Protein AF-A0A8T4IZX0-F1 (afdb_monomer_lite)

Organism: NCBI:txid299421

Radius of gyration: 18.92 Å; chains: 1; bounding box: 54×55×34 Å

Structure (mmCIF, N/CA/C/O backbone):
data_AF-A0A8T4IZX0-F1
#
_entry.id   AF-A0A8T4IZX0-F1
#
loop_
_atom_site.group_PDB
_atom_site.id
_atom_site.type_symbol
_atom_site.label_atom_id
_atom_site.label_alt_id
_atom_site.label_comp_id
_atom_site.label_asym_id
_atom_site.label_entity_id
_atom_site.label_seq_id
_atom_site.pdbx_PDB_ins_code
_atom_site.Cartn_x
_atom_site.Cartn_y
_atom_site.Cartn_z
_atom_site.occupancy
_atom_site.B_iso_or_equiv
_atom_site.auth_seq_id
_atom_site.auth_comp_id
_atom_site.auth_asym_id
_atom_site.auth_atom_id
_atom_site.pdbx_PDB_model_num
ATOM 1 N N . MET A 1 1 ? 9.307 3.491 20.068 1.00 44.16 1 MET A N 1
ATOM 2 C CA . MET A 1 1 ? 7.854 3.224 20.077 1.00 44.16 1 MET A CA 1
ATOM 3 C C . MET A 1 1 ? 7.448 2.908 18.652 1.00 44.16 1 MET A C 1
ATOM 5 O O . MET A 1 1 ? 7.909 3.640 17.781 1.00 44.16 1 MET A O 1
ATOM 9 N N . PRO A 1 2 ? 6.676 1.844 18.380 1.00 52.22 2 PRO A N 1
ATOM 10 C CA . PRO A 1 2 ? 6.057 1.708 17.066 1.00 52.22 2 PRO A CA 1
ATOM 11 C C . PRO A 1 2 ? 5.231 2.976 16.811 1.00 52.22 2 PRO A C 1
ATOM 13 O O . PRO A 1 2 ? 4.521 3.438 17.706 1.00 52.22 2 PRO A O 1
ATOM 16 N N . GLY A 1 3 ? 5.420 3.604 15.648 1.00 67.56 3 GLY A N 1
ATOM 17 C CA . GLY A 1 3 ? 4.665 4.799 15.274 1.00 67.56 3 GLY A CA 1
ATOM 18 C C . GLY A 1 3 ? 3.160 4.520 15.308 1.00 67.56 3 GLY A C 1
ATOM 19 O O . GLY A 1 3 ? 2.732 3.374 15.150 1.00 67.56 3 GLY A O 1
ATOM 20 N N . SER A 1 4 ? 2.349 5.559 15.519 1.00 89.88 4 SER A N 1
ATOM 21 C CA . SER A 1 4 ? 0.889 5.445 15.416 1.00 89.88 4 SER A CA 1
ATOM 22 C C . SER A 1 4 ? 0.485 4.821 14.072 1.00 89.88 4 SER A C 1
ATOM 24 O O . SER A 1 4 ? 1.233 4.913 13.098 1.00 89.88 4 SER A O 1
ATOM 26 N N . LEU A 1 5 ? -0.693 4.186 14.003 1.00 90.44 5 LEU A N 1
ATOM 27 C CA . LEU A 1 5 ? -1.236 3.640 12.748 1.00 90.44 5 LEU A CA 1
ATOM 28 C C . LEU A 1 5 ? -1.156 4.671 11.611 1.00 90.44 5 LEU A C 1
ATOM 30 O O . LEU A 1 5 ? -0.592 4.381 10.563 1.00 90.44 5 LEU A O 1
ATOM 34 N N . LEU A 1 6 ? -1.583 5.908 11.883 1.00 92.25 6 LEU A N 1
ATOM 35 C CA . LEU A 1 6 ? -1.442 7.048 10.976 1.00 92.25 6 LEU A CA 1
ATOM 36 C C . LEU A 1 6 ? -0.003 7.228 10.467 1.00 92.25 6 LEU A C 1
ATOM 38 O O . LEU A 1 6 ? 0.219 7.330 9.265 1.00 92.25 6 LEU A O 1
ATOM 42 N N . GLY A 1 7 ? 0.979 7.254 11.372 1.00 93.12 7 GLY A N 1
ATOM 43 C CA . GLY A 1 7 ? 2.383 7.426 11.003 1.00 93.12 7 GLY A CA 1
ATOM 44 C C . GLY A 1 7 ? 2.906 6.287 10.128 1.00 93.12 7 GLY A C 1
ATOM 45 O O . GLY A 1 7 ? 3.628 6.543 9.171 1.00 93.12 7 GLY A O 1
ATOM 46 N N . ARG A 1 8 ? 2.503 5.043 10.412 1.00 93.44 8 ARG A N 1
ATOM 47 C CA . ARG A 1 8 ? 2.901 3.869 9.619 1.00 93.44 8 ARG A CA 1
ATOM 48 C C . ARG A 1 8 ? 2.262 3.860 8.230 1.00 93.44 8 ARG A C 1
ATOM 50 O O . ARG A 1 8 ? 2.948 3.540 7.266 1.00 93.44 8 ARG A O 1
ATOM 57 N N . VAL A 1 9 ? 0.993 4.256 8.111 1.00 94.44 9 VAL A N 1
ATOM 58 C CA . VAL A 1 9 ? 0.309 4.378 6.811 1.00 94.44 9 VAL A CA 1
ATOM 59 C C . VAL A 1 9 ? 0.949 5.481 5.962 1.00 94.44 9 VAL A C 1
ATOM 61 O O . VAL A 1 9 ? 1.230 5.264 4.786 1.00 94.44 9 VAL A O 1
ATOM 64 N N . ILE A 1 10 ? 1.255 6.640 6.557 1.00 94.94 10 ILE A N 1
ATOM 65 C CA . ILE A 1 10 ? 1.961 7.725 5.858 1.00 94.94 10 ILE A CA 1
ATOM 66 C C . ILE A 1 10 ? 3.349 7.263 5.398 1.00 94.94 10 ILE A C 1
ATOM 68 O O . ILE A 1 10 ? 3.704 7.497 4.245 1.00 94.94 10 ILE A O 1
ATOM 72 N N . ASP A 1 11 ? 4.116 6.592 6.263 1.00 94.19 11 ASP A N 1
ATOM 73 C CA . ASP A 1 11 ? 5.448 6.069 5.927 1.00 94.19 11 ASP A CA 1
ATOM 74 C C . ASP A 1 11 ? 5.390 5.068 4.763 1.00 94.19 11 ASP A C 1
ATOM 76 O O . ASP A 1 11 ? 6.176 5.161 3.816 1.00 94.19 11 ASP A O 1
ATOM 80 N N . ALA A 1 12 ? 4.411 4.158 4.774 1.00 93.25 12 ALA A N 1
ATOM 81 C CA . ALA A 1 12 ? 4.202 3.204 3.688 1.00 93.25 12 ALA A CA 1
ATOM 82 C C . ALA A 1 12 ? 3.892 3.904 2.355 1.00 93.25 12 ALA A C 1
ATOM 84 O O . ALA A 1 12 ? 4.514 3.588 1.344 1.00 93.25 12 ALA A O 1
ATOM 85 N N . ILE A 1 13 ? 3.006 4.905 2.350 1.00 94.69 13 ILE A N 1
ATOM 86 C CA . ILE A 1 13 ? 2.675 5.668 1.135 1.00 94.69 13 ILE A CA 1
ATOM 87 C C . ILE A 1 13 ? 3.879 6.482 0.641 1.00 94.69 13 ILE A C 1
ATOM 89 O O . ILE A 1 13 ? 4.149 6.529 -0.559 1.00 94.69 13 ILE A O 1
ATOM 93 N N . GLN A 1 14 ? 4.618 7.136 1.541 1.00 94.00 14 GLN A N 1
ATOM 94 C CA . GLN A 1 14 ? 5.755 7.977 1.155 1.00 94.00 14 GLN A CA 1
ATOM 95 C C . GLN A 1 14 ? 6.931 7.167 0.610 1.00 94.00 14 GLN A C 1
ATOM 97 O O . GLN A 1 14 ? 7.571 7.592 -0.359 1.00 94.00 14 GLN A O 1
ATOM 102 N N . SER A 1 15 ? 7.189 6.006 1.214 1.00 91.12 15 SER A N 1
ATOM 103 C CA . SER A 1 15 ? 8.250 5.088 0.801 1.00 91.12 15 SER A CA 1
ATOM 104 C C . SER A 1 15 ? 7.877 4.233 -0.409 1.00 91.12 15 SER A C 1
ATOM 106 O O . SER A 1 15 ? 8.768 3.625 -1.002 1.00 91.12 15 SER A O 1
ATOM 108 N N . ALA A 1 16 ? 6.602 4.190 -0.803 1.00 91.19 16 ALA A N 1
ATOM 109 C CA . ALA A 1 16 ? 6.169 3.415 -1.952 1.00 91.19 16 ALA A CA 1
ATOM 110 C C . AL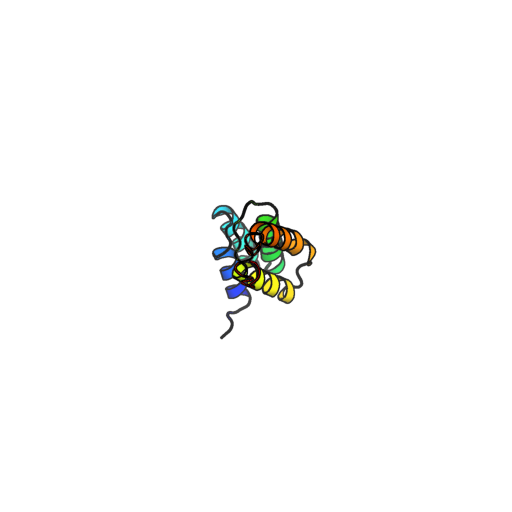A A 1 16 ? 6.743 3.968 -3.273 1.00 91.19 16 ALA A C 1
ATOM 112 O O . ALA A 1 16 ? 6.739 5.186 -3.495 1.00 91.19 16 ALA A O 1
ATOM 113 N N . PRO A 1 17 ? 7.173 3.092 -4.198 1.00 90.62 17 PRO A N 1
ATOM 114 C CA . PRO A 1 17 ? 7.685 3.458 -5.524 1.00 90.62 17 PRO A CA 1
ATOM 115 C C . PRO A 1 17 ? 6.609 3.949 -6.519 1.00 90.62 17 PRO A C 1
ATOM 117 O O . PRO A 1 17 ? 6.782 3.798 -7.725 1.00 90.62 17 PRO A O 1
ATOM 120 N N . VAL A 1 18 ? 5.509 4.545 -6.050 1.00 90.56 18 VAL A N 1
ATOM 121 C CA . VAL A 1 18 ? 4.448 5.129 -6.894 1.00 90.56 18 VAL A CA 1
ATOM 122 C C . VAL A 1 18 ? 4.733 6.604 -7.212 1.00 90.56 18 VAL A C 1
ATOM 124 O O . VAL A 1 18 ? 5.570 7.247 -6.576 1.00 90.56 18 VAL A O 1
ATOM 127 N N . THR A 1 19 ? 4.040 7.171 -8.203 1.00 92.75 19 THR A N 1
ATOM 128 C CA . THR A 1 19 ? 4.239 8.577 -8.602 1.00 92.75 19 THR A CA 1
ATOM 129 C C . THR A 1 19 ? 3.863 9.555 -7.484 1.00 92.75 19 THR A C 1
ATOM 131 O O . THR A 1 19 ? 2.984 9.283 -6.670 1.00 92.75 19 THR A O 1
ATOM 134 N N . GLU A 1 20 ? 4.466 10.747 -7.467 1.00 93.69 20 GLU A N 1
ATOM 135 C CA . GLU A 1 20 ? 4.156 11.784 -6.463 1.00 93.69 20 GLU A CA 1
ATOM 136 C C . GLU A 1 20 ? 2.700 12.272 -6.519 1.00 93.69 20 GLU A C 1
ATOM 138 O O . GLU A 1 20 ? 2.131 12.669 -5.500 1.00 93.69 20 GLU A O 1
ATOM 143 N N . GLN A 1 21 ? 2.081 12.249 -7.704 1.00 94.44 21 GLN A N 1
ATOM 144 C CA . GLN A 1 21 ? 0.642 12.473 -7.826 1.00 94.44 21 GLN A CA 1
ATOM 145 C C . GLN A 1 21 ? -0.126 11.339 -7.147 1.00 94.44 21 GLN A C 1
ATOM 147 O O . GLN A 1 21 ? -1.021 11.600 -6.344 1.00 94.44 21 GLN A O 1
ATOM 152 N N . GLY A 1 22 ? 0.279 10.094 -7.402 1.00 93.31 22 GLY A N 1
ATOM 153 C CA . GLY A 1 22 ? -0.341 8.939 -6.786 1.00 93.31 22 GLY A CA 1
ATOM 154 C C . GLY A 1 22 ? -0.253 8.972 -5.258 1.00 93.31 22 GLY A C 1
ATOM 155 O O . GLY A 1 22 ? -1.256 8.763 -4.580 1.00 93.31 22 GLY A O 1
ATOM 156 N N . LYS A 1 23 ?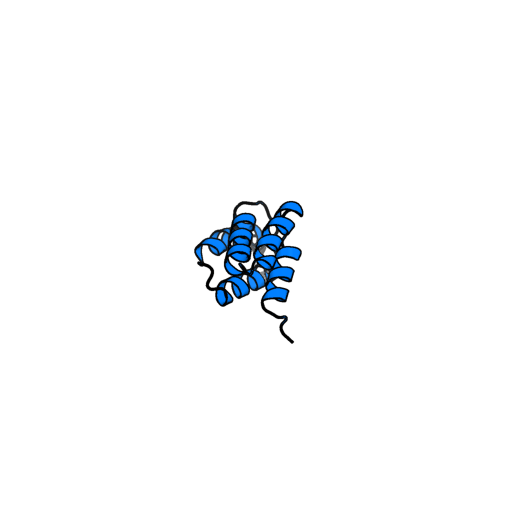 0.906 9.339 -4.700 1.00 95.56 23 LYS A N 1
ATOM 157 C CA . LYS A 1 23 ? 1.077 9.518 -3.248 1.00 95.56 23 LYS A CA 1
ATOM 158 C C . LYS A 1 23 ? 0.147 10.587 -2.684 1.00 95.56 23 LYS A C 1
ATOM 160 O O . LYS A 1 23 ? -0.460 10.371 -1.642 1.00 95.56 23 LYS A O 1
ATOM 165 N N . ARG A 1 24 ? 0.013 11.733 -3.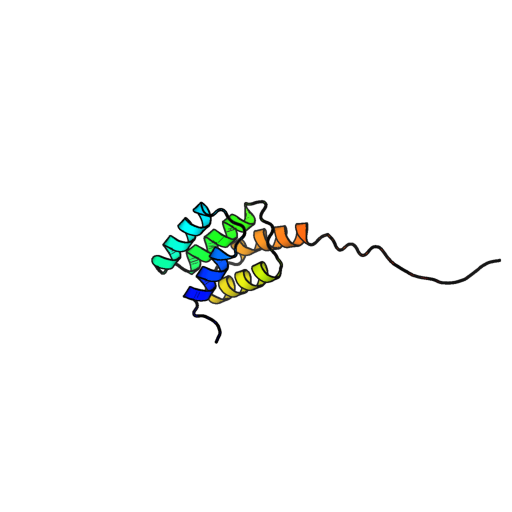362 1.00 96.69 24 ARG A N 1
ATOM 166 C CA . ARG A 1 24 ? -0.884 12.816 -2.920 1.00 96.69 24 ARG A CA 1
ATOM 167 C C . ARG A 1 24 ? -2.341 12.378 -2.857 1.00 96.69 24 ARG A C 1
ATOM 169 O O . ARG A 1 24 ? -3.031 12.740 -1.910 1.00 96.69 24 ARG A O 1
ATOM 176 N N . GLU A 1 25 ? -2.789 11.598 -3.834 1.00 96.31 25 GLU A N 1
ATOM 177 C CA . GLU A 1 25 ? -4.140 11.034 -3.837 1.00 96.31 25 GLU A CA 1
ATOM 178 C C . GLU A 1 25 ? -4.334 10.043 -2.685 1.00 96.31 25 GLU A C 1
ATOM 180 O O . GLU A 1 25 ? -5.322 10.135 -1.973 1.00 96.31 25 GLU A O 1
ATOM 185 N N . LEU A 1 26 ? -3.368 9.159 -2.423 1.00 96.56 26 LEU A N 1
ATOM 186 C CA . LEU A 1 26 ? -3.448 8.225 -1.293 1.00 96.56 26 LEU A CA 1
ATOM 187 C C . LEU A 1 26 ? -3.470 8.955 0.061 1.00 96.56 26 LEU A C 1
ATOM 189 O O . LEU A 1 26 ? -4.239 8.608 0.955 1.00 96.56 26 LEU A O 1
ATOM 193 N N . LEU A 1 27 ? -2.668 10.013 0.207 1.00 96.62 27 LEU A N 1
ATOM 194 C CA . LEU A 1 27 ? -2.629 10.823 1.426 1.00 96.62 27 LEU A CA 1
ATOM 195 C C . LEU A 1 27 ? -3.935 11.589 1.686 1.00 96.62 27 LEU A C 1
ATOM 197 O O . LEU A 1 27 ? -4.217 11.898 2.844 1.00 96.62 27 LEU A O 1
ATOM 201 N N . SER A 1 28 ? -4.750 11.884 0.666 1.00 97.31 28 SER A N 1
ATOM 202 C CA . SER A 1 28 ? -6.043 12.546 0.888 1.00 97.31 28 SER A CA 1
ATOM 203 C C . SER A 1 28 ? -7.024 11.636 1.639 1.00 97.31 28 SER A C 1
ATOM 205 O O . SER A 1 28 ? -7.714 12.106 2.544 1.00 97.31 28 SER A O 1
ATOM 207 N N . TYR A 1 29 ? -7.008 10.329 1.359 1.00 96.69 29 TYR A N 1
ATOM 208 C CA . TYR A 1 29 ? -7.784 9.328 2.098 1.00 96.69 29 TYR A CA 1
ATOM 209 C C . TYR A 1 29 ? -7.311 9.197 3.546 1.00 96.69 29 TYR A C 1
ATOM 211 O O . TYR A 1 29 ? -8.123 9.148 4.467 1.00 96.69 29 TYR A O 1
ATOM 219 N N . VAL A 1 30 ? -5.997 9.252 3.777 1.00 95.00 30 VAL A N 1
ATOM 220 C CA . VAL A 1 30 ? -5.429 9.259 5.135 1.00 95.00 30 VAL A CA 1
ATOM 221 C C . VAL A 1 30 ? -5.919 10.467 5.939 1.00 95.00 30 VAL A C 1
ATOM 223 O O . VAL A 1 30 ? -6.274 10.325 7.109 1.00 95.00 30 VAL A O 1
ATOM 226 N N . VAL A 1 31 ? -5.978 11.652 5.322 1.00 94.75 31 VAL A N 1
ATOM 227 C CA . VAL A 1 31 ? -6.528 12.864 5.958 1.00 94.75 31 VAL A CA 1
ATOM 228 C C . VAL A 1 31 ? -8.022 12.714 6.261 1.00 94.75 31 VAL A C 1
ATOM 230 O O . VAL A 1 31 ? -8.482 13.224 7.281 1.00 94.75 31 VAL A O 1
ATOM 233 N N . ALA A 1 32 ? -8.764 11.989 5.423 1.00 95.31 32 ALA A N 1
ATOM 234 C CA . ALA A 1 32 ? -10.173 11.669 5.648 1.00 95.31 32 ALA A CA 1
ATOM 235 C C . ALA A 1 32 ? -10.406 10.583 6.722 1.00 95.31 32 ALA A C 1
ATOM 237 O O . ALA A 1 32 ? -11.547 10.369 7.116 1.00 95.31 32 ALA A O 1
ATOM 238 N N . GLY A 1 33 ? -9.349 9.926 7.219 1.00 94.06 33 GLY A N 1
ATOM 239 C CA . GLY A 1 33 ? -9.445 8.809 8.169 1.00 94.06 33 GLY A CA 1
ATOM 240 C C . GLY A 1 33 ? -9.664 7.441 7.512 1.00 94.06 33 GLY A C 1
ATOM 241 O O . GLY A 1 33 ? -9.764 6.433 8.207 1.00 94.06 33 GLY A O 1
ATOM 242 N N . GLU A 1 34 ? -9.668 7.387 6.182 1.00 96.12 34 GLU A N 1
ATOM 243 C CA . GLU A 1 34 ? -9.925 6.194 5.373 1.00 96.12 34 GLU A CA 1
ATOM 244 C C . GLU A 1 34 ? -8.625 5.393 5.162 1.00 96.12 34 GLU A C 1
ATOM 246 O O . GLU A 1 34 ? -8.107 5.265 4.051 1.00 96.12 34 GLU A O 1
ATOM 251 N N . TYR A 1 35 ? -8.036 4.887 6.252 1.00 95.12 35 TYR A N 1
ATOM 252 C CA . TYR A 1 35 ? -6.724 4.224 6.211 1.00 95.12 35 TYR A CA 1
ATOM 253 C C . TYR A 1 35 ? -6.732 2.906 5.435 1.00 95.12 35 TYR A C 1
ATOM 255 O O . TYR A 1 35 ? -5.802 2.652 4.674 1.00 95.12 35 TYR A O 1
ATOM 263 N N . ALA A 1 36 ? -7.769 2.084 5.621 1.00 94.44 36 ALA A N 1
ATOM 264 C CA . ALA A 1 36 ? -7.907 0.811 4.918 1.00 94.44 36 ALA A CA 1
ATOM 265 C C . ALA A 1 36 ? -7.976 1.038 3.403 1.00 94.44 36 ALA A C 1
ATOM 267 O O . ALA A 1 36 ? -7.187 0.453 2.671 1.00 94.44 36 ALA A O 1
ATOM 268 N N . LEU A 1 37 ? -8.807 1.987 2.960 1.00 95.19 37 LEU A N 1
ATOM 269 C CA . LEU A 1 37 ? -8.924 2.367 1.552 1.00 95.19 37 LEU A CA 1
ATOM 270 C C . LEU A 1 37 ? -7.609 2.926 0.986 1.00 95.19 37 LEU A C 1
ATOM 272 O O . LEU A 1 37 ? -7.221 2.598 -0.132 1.00 95.19 37 LEU A O 1
ATOM 276 N N . ALA A 1 38 ? -6.889 3.748 1.756 1.00 96.19 38 ALA A N 1
ATOM 277 C CA . ALA A 1 38 ? -5.586 4.257 1.332 1.00 96.19 38 ALA A CA 1
ATOM 278 C C . ALA A 1 38 ? -4.565 3.126 1.112 1.00 96.19 38 ALA A C 1
ATOM 280 O O . ALA A 1 38 ? -3.767 3.186 0.178 1.00 96.19 38 ALA A O 1
ATOM 281 N N . VAL A 1 39 ? -4.575 2.102 1.969 1.00 95.50 39 VAL A N 1
ATOM 282 C CA . VAL A 1 39 ? -3.678 0.944 1.853 1.00 95.50 39 VAL A CA 1
ATOM 283 C C . VAL A 1 39 ? -4.127 -0.006 0.741 1.00 95.50 39 VAL A C 1
ATOM 285 O O . VAL A 1 39 ? -3.276 -0.492 0.002 1.00 95.50 39 VAL A O 1
ATOM 288 N N . GLU A 1 40 ? -5.430 -0.212 0.568 1.00 95.19 40 GLU A N 1
ATOM 289 C CA . GLU A 1 40 ? -6.021 -0.980 -0.535 1.00 95.19 40 GLU A CA 1
ATOM 290 C C . GLU A 1 40 ? -5.585 -0.417 -1.894 1.00 95.19 40 GLU A C 1
ATOM 292 O O . GLU A 1 40 ? -4.910 -1.095 -2.667 1.00 95.19 40 GLU A O 1
ATOM 297 N N . LEU A 1 41 ? -5.830 0.877 -2.123 1.00 94.75 41 LEU A N 1
ATOM 298 C CA . LEU A 1 41 ? -5.448 1.560 -3.362 1.00 94.75 41 LEU A CA 1
ATOM 299 C C . LEU A 1 41 ? -3.931 1.608 -3.572 1.00 94.75 41 LEU A C 1
ATOM 301 O O . LEU A 1 41 ? -3.458 1.677 -4.707 1.00 94.75 41 LEU A O 1
ATOM 305 N N . LEU A 1 42 ? -3.151 1.618 -2.488 1.00 94.75 42 LEU A N 1
ATOM 306 C CA . LEU A 1 42 ? -1.701 1.507 -2.584 1.00 94.75 42 LEU A CA 1
ATOM 307 C C . LEU A 1 42 ? -1.292 0.121 -3.098 1.00 94.75 42 LEU A C 1
ATOM 309 O O . LEU A 1 42 ? -0.419 0.045 -3.960 1.00 94.75 42 LEU A O 1
ATOM 313 N N . CYS A 1 43 ? -1.914 -0.949 -2.598 1.00 93.19 43 CYS A N 1
ATOM 314 C CA . CYS A 1 43 ? -1.653 -2.311 -3.059 1.00 93.19 43 CYS A CA 1
ATOM 315 C C . CYS A 1 43 ? -2.011 -2.472 -4.540 1.00 93.19 43 CYS A C 1
ATOM 317 O O . CYS A 1 43 ? -1.171 -2.937 -5.306 1.00 93.19 43 CYS A O 1
ATOM 319 N N . ASP A 1 44 ? -3.181 -1.985 -4.962 1.00 92.19 44 ASP A N 1
ATOM 320 C CA . ASP A 1 44 ? -3.610 -2.049 -6.366 1.00 92.19 44 ASP A CA 1
ATOM 321 C C . ASP A 1 44 ? -2.619 -1.340 -7.290 1.00 92.19 44 ASP A C 1
ATOM 323 O O . ASP A 1 44 ? -2.150 -1.906 -8.273 1.00 92.19 44 ASP A O 1
ATOM 327 N N . ARG A 1 45 ? -2.197 -0.124 -6.927 1.00 91.94 45 ARG A N 1
ATOM 328 C CA . ARG A 1 45 ? -1.213 0.636 -7.716 1.00 91.94 45 ARG A CA 1
ATOM 329 C C . ARG A 1 45 ? 0.131 -0.063 -7.809 1.00 91.94 45 ARG A C 1
ATOM 331 O O . ARG A 1 45 ? 0.785 0.014 -8.843 1.00 91.94 45 ARG A O 1
ATOM 338 N N . LEU A 1 46 ? 0.560 -0.709 -6.728 1.00 90.75 46 LEU A N 1
ATOM 339 C CA . LEU A 1 46 ? 1.794 -1.485 -6.718 1.00 90.75 46 LEU A CA 1
ATOM 340 C C . LEU A 1 46 ? 1.676 -2.759 -7.559 1.00 90.75 46 LEU A C 1
ATOM 342 O O . LEU A 1 46 ? 2.670 -3.128 -8.170 1.00 90.75 46 LEU A O 1
ATOM 346 N N . GLY A 1 47 ? 0.495 -3.383 -7.601 1.00 86.88 47 GLY A N 1
ATOM 347 C CA . GLY A 1 47 ? 0.195 -4.580 -8.390 1.00 86.88 47 GLY A CA 1
ATOM 348 C C . GLY A 1 47 ? -0.010 -4.325 -9.886 1.00 86.88 47 GLY A C 1
ATOM 349 O O . GLY A 1 47 ? 0.303 -5.180 -10.705 1.00 86.88 47 GLY A O 1
ATOM 350 N N . GLU A 1 48 ? -0.521 -3.152 -10.261 1.00 85.19 48 GLU A N 1
ATOM 351 C CA . GLU A 1 48 ? -0.750 -2.777 -11.665 1.00 85.19 48 GLU A CA 1
ATOM 352 C C . GLU A 1 48 ? 0.493 -2.189 -12.346 1.00 85.19 48 GLU A C 1
ATOM 354 O O . GLU A 1 48 ? 0.590 -2.165 -13.576 1.00 85.19 48 GLU A O 1
ATOM 359 N N . GLY A 1 49 ? 1.429 -1.654 -11.562 1.00 74.38 49 GLY A N 1
ATOM 360 C CA . GLY A 1 49 ? 2.603 -0.964 -12.080 1.00 74.38 49 GLY A CA 1
ATOM 361 C C . GLY A 1 49 ? 3.870 -1.816 -12.085 1.00 74.38 49 GLY A C 1
ATOM 362 O O . GLY A 1 49 ? 4.036 -2.749 -11.310 1.00 74.38 49 GLY A O 1
ATOM 363 N N . ASP A 1 50 ? 4.843 -1.411 -12.902 1.00 70.69 50 ASP A N 1
ATOM 364 C CA . ASP A 1 50 ? 6.180 -2.020 -12.973 1.00 70.69 50 ASP A CA 1
ATOM 365 C C . ASP A 1 50 ? 7.081 -1.573 -11.790 1.00 70.69 50 ASP A C 1
ATOM 367 O O . ASP A 1 50 ? 8.251 -1.205 -11.924 1.00 70.69 50 ASP A O 1
ATOM 371 N N . HIS A 1 51 ? 6.529 -1.538 -10.579 1.00 75.19 51 HIS A N 1
ATOM 372 C CA . HIS A 1 51 ? 7.144 -0.897 -9.421 1.00 75.19 51 HIS A CA 1
ATOM 373 C C . HIS A 1 51 ? 8.182 -1.791 -8.729 1.00 75.19 51 HIS A C 1
ATOM 375 O O . HIS A 1 51 ? 7.911 -2.929 -8.355 1.00 75.19 51 HIS A O 1
ATOM 381 N N . ALA A 1 52 ? 9.414 -1.299 -8.556 1.00 76.62 52 ALA A N 1
ATOM 382 C CA . ALA A 1 52 ? 10.479 -2.039 -7.869 1.00 76.62 52 ALA A CA 1
ATOM 383 C C . ALA A 1 52 ? 10.279 -1.959 -6.351 1.00 76.62 52 ALA A C 1
ATOM 385 O O . ALA A 1 52 ? 10.836 -1.089 -5.679 1.00 76.62 52 ALA A O 1
ATOM 386 N N . LEU A 1 53 ? 9.426 -2.837 -5.827 1.00 83.62 53 LEU A N 1
ATOM 387 C CA . LEU A 1 53 ? 9.188 -2.973 -4.398 1.00 83.62 53 LEU A CA 1
ATOM 388 C C . LEU A 1 53 ? 10.262 -3.876 -3.775 1.00 83.62 53 LEU A C 1
ATOM 390 O O . LEU A 1 53 ? 10.545 -4.958 -4.279 1.00 83.62 53 LEU A O 1
ATOM 394 N N . SER A 1 54 ? 10.854 -3.445 -2.666 1.00 86.19 54 SER A N 1
ATOM 395 C CA . SER A 1 54 ? 11.732 -4.302 -1.863 1.00 86.19 54 SER A CA 1
ATOM 396 C C . SER A 1 54 ? 10.930 -5.238 -0.956 1.00 86.19 54 SER A C 1
ATOM 398 O O . SER A 1 54 ? 9.817 -4.915 -0.536 1.00 86.19 54 SER A O 1
ATOM 400 N N . GLU A 1 55 ? 11.537 -6.355 -0.549 1.00 86.69 55 GLU A N 1
ATOM 401 C CA . GLU A 1 55 ? 10.929 -7.287 0.410 1.00 86.69 55 GLU A CA 1
ATOM 402 C C . GLU A 1 55 ? 10.559 -6.600 1.736 1.00 86.69 55 GLU A C 1
ATOM 404 O O . GLU A 1 55 ? 9.494 -6.844 2.299 1.00 86.69 55 GLU A O 1
ATOM 409 N N . ASN A 1 56 ? 11.388 -5.665 2.217 1.00 87.62 56 ASN A N 1
ATOM 410 C CA . ASN A 1 56 ? 11.087 -4.927 3.444 1.00 87.62 56 ASN A CA 1
ATOM 411 C C . ASN A 1 56 ? 9.850 -4.026 3.295 1.00 87.62 56 ASN A C 1
ATOM 413 O O . ASN A 1 56 ? 9.049 -3.929 4.224 1.00 87.62 56 ASN A O 1
ATOM 417 N N . GLN A 1 57 ? 9.678 -3.379 2.139 1.00 88.94 57 GLN A N 1
ATOM 418 C CA . GLN A 1 57 ? 8.476 -2.591 1.849 1.00 88.94 57 GLN A CA 1
ATOM 419 C C . GLN A 1 57 ? 7.239 -3.488 1.754 1.00 88.94 57 GLN A C 1
ATOM 421 O O . GLN A 1 57 ? 6.206 -3.141 2.326 1.00 88.94 57 GLN A O 1
ATOM 426 N N . PHE A 1 58 ? 7.358 -4.660 1.122 1.00 90.81 58 PHE A N 1
ATOM 427 C CA . PHE A 1 58 ? 6.278 -5.645 1.073 1.00 90.81 58 PHE A CA 1
ATOM 428 C C . PHE A 1 58 ? 5.858 -6.107 2.469 1.00 90.81 58 PHE A C 1
ATOM 430 O O . PHE A 1 58 ? 4.679 -6.061 2.800 1.00 90.81 58 PHE A O 1
ATOM 437 N N . GLN A 1 59 ? 6.809 -6.485 3.326 1.00 90.50 59 GLN A N 1
ATOM 438 C CA . GLN A 1 59 ? 6.510 -6.931 4.690 1.00 90.50 59 GLN A CA 1
ATOM 439 C C . GLN A 1 59 ? 5.807 -5.845 5.516 1.00 90.50 59 GLN A C 1
ATOM 441 O O . GLN A 1 59 ? 4.869 -6.142 6.258 1.00 90.50 59 GLN A O 1
ATOM 446 N N . ARG A 1 60 ? 6.217 -4.576 5.369 1.00 90.44 60 ARG A N 1
ATOM 447 C CA . ARG A 1 60 ? 5.531 -3.444 6.017 1.00 90.44 60 ARG A CA 1
ATOM 448 C C . ARG A 1 60 ? 4.100 -3.286 5.510 1.00 90.44 60 ARG A C 1
ATOM 450 O O . ARG A 1 60 ? 3.191 -3.112 6.320 1.00 90.44 60 ARG A O 1
ATOM 457 N N . LEU A 1 61 ? 3.903 -3.365 4.195 1.00 91.69 61 LEU A N 1
ATOM 458 C CA . LEU A 1 61 ? 2.587 -3.256 3.568 1.00 91.69 61 LEU A CA 1
ATOM 459 C C . LEU A 1 61 ? 1.667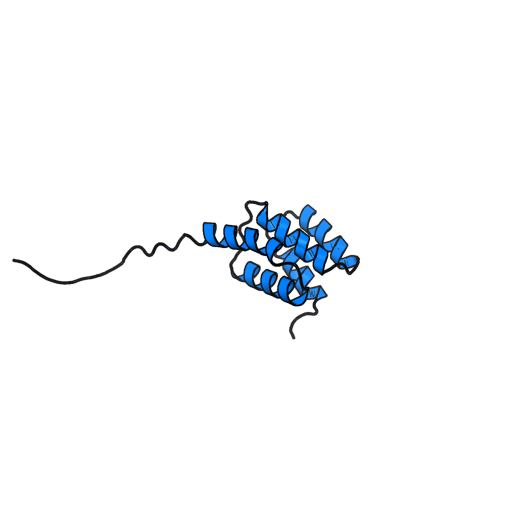 -4.413 3.981 1.00 91.69 61 LEU A C 1
ATOM 461 O O . LEU A 1 61 ? 0.525 -4.180 4.368 1.00 91.69 61 LEU A O 1
ATOM 465 N N . ALA A 1 62 ? 2.185 -5.642 3.995 1.00 91.94 62 ALA A N 1
ATOM 466 C CA . ALA A 1 62 ? 1.468 -6.829 4.445 1.00 91.94 62 ALA A CA 1
ATOM 467 C C . ALA A 1 62 ? 1.045 -6.723 5.918 1.00 91.94 62 ALA A C 1
ATOM 469 O O . ALA A 1 62 ? -0.090 -7.050 6.265 1.00 91.94 62 ALA A O 1
ATOM 470 N N . GLY A 1 63 ? 1.928 -6.203 6.778 1.00 93.12 63 GLY A N 1
ATOM 471 C CA . GLY A 1 63 ? 1.605 -5.922 8.177 1.00 93.12 63 GLY A CA 1
ATOM 472 C C . GLY A 1 63 ? 0.475 -4.900 8.332 1.00 93.12 63 GLY A C 1
ATOM 473 O O . GLY A 1 63 ? -0.430 -5.110 9.138 1.00 93.12 63 GLY A O 1
ATOM 474 N N . LEU A 1 64 ? 0.488 -3.827 7.533 1.00 93.88 64 LEU A N 1
ATOM 475 C CA . LEU A 1 64 ? -0.582 -2.823 7.528 1.00 93.88 64 LEU A CA 1
ATOM 476 C C . LEU A 1 64 ? -1.914 -3.393 7.044 1.00 93.88 64 LEU A C 1
ATOM 478 O O . LEU A 1 64 ? -2.936 -3.122 7.666 1.00 93.88 64 LEU A O 1
ATOM 482 N N . CYS A 1 65 ? -1.909 -4.203 5.986 1.00 93.06 65 CYS A N 1
ATOM 483 C CA . CYS A 1 65 ? -3.123 -4.854 5.498 1.00 93.06 65 CYS A CA 1
ATOM 484 C C . CYS A 1 65 ? -3.727 -5.783 6.554 1.00 93.06 65 CYS A C 1
ATOM 486 O O . CYS A 1 65 ? -4.936 -5.773 6.753 1.00 93.06 65 CYS A O 1
ATOM 488 N N . GLY A 1 66 ? -2.886 -6.542 7.267 1.00 91.94 66 GLY A N 1
ATOM 489 C CA . GLY A 1 66 ? -3.335 -7.403 8.361 1.00 91.94 66 GLY A CA 1
ATOM 490 C C . GLY A 1 66 ? -3.934 -6.626 9.537 1.00 91.94 66 GLY A C 1
ATOM 491 O O . GLY A 1 66 ? -4.926 -7.062 10.109 1.00 91.94 66 GLY A O 1
ATOM 492 N N . GLU A 1 67 ? -3.365 -5.471 9.888 1.00 93.62 67 GLU A N 1
ATOM 493 C CA . GLU A 1 67 ? -3.884 -4.621 10.970 1.00 93.62 67 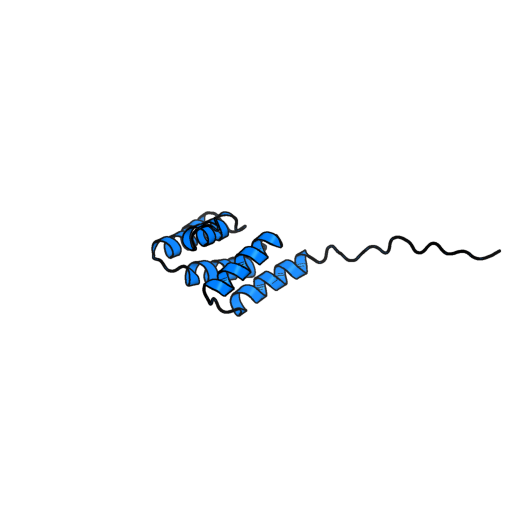GLU A CA 1
ATOM 494 C C . GLU A 1 67 ? -5.169 -3.869 10.587 1.00 93.62 67 GLU A C 1
ATOM 496 O O . GLU A 1 67 ? -6.020 -3.643 11.442 1.00 93.62 67 GLU A O 1
ATOM 501 N N . LEU A 1 68 ? -5.304 -3.482 9.316 1.00 93.25 68 LEU A N 1
ATOM 502 C CA . LEU A 1 68 ? -6.453 -2.746 8.774 1.00 93.25 68 LEU A CA 1
ATOM 503 C C . LEU A 1 68 ? -7.553 -3.653 8.203 1.00 93.25 68 LEU A C 1
ATOM 505 O O . LEU A 1 68 ? -8.519 -3.140 7.644 1.00 93.25 68 LEU A O 1
ATOM 509 N N . GLU A 1 69 ? -7.393 -4.974 8.310 1.00 92.25 69 GLU A N 1
ATOM 510 C CA . GLU A 1 69 ? -8.307 -5.979 7.748 1.00 92.25 69 GLU A CA 1
ATOM 511 C C . GLU A 1 69 ? -8.543 -5.808 6.229 1.00 92.25 69 GLU A C 1
ATOM 513 O O . GLU A 1 69 ? -9.607 -6.143 5.707 1.00 92.25 69 GLU A O 1
ATOM 518 N N . VAL A 1 70 ? -7.535 -5.307 5.501 1.00 91.12 70 VAL A N 1
ATOM 519 C CA . VAL A 1 70 ? -7.581 -5.165 4.036 1.00 91.12 70 VAL A CA 1
ATOM 520 C C . VAL A 1 70 ? -7.602 -6.561 3.401 1.00 91.12 70 VAL A C 1
ATOM 522 O O . VAL A 1 70 ? -6.773 -7.407 3.764 1.00 91.12 70 VAL A O 1
ATOM 525 N N . PRO A 1 71 ? -8.511 -6.839 2.445 1.00 88.94 71 PRO A N 1
ATOM 526 C CA . PRO A 1 71 ? -8.601 -8.149 1.817 1.00 88.94 71 PRO A CA 1
ATOM 527 C C . PRO A 1 71 ? -7.284 -8.565 1.158 1.00 88.94 71 PRO A C 1
ATOM 529 O O . PRO A 1 71 ? -6.681 -7.818 0.389 1.00 88.94 71 PRO A O 1
ATOM 532 N N . ARG A 1 72 ? -6.869 -9.811 1.410 1.00 80.75 72 ARG A N 1
ATOM 533 C CA . ARG A 1 72 ? -5.593 -10.351 0.914 1.00 80.75 72 ARG A CA 1
ATOM 534 C C . ARG A 1 72 ? -5.461 -10.313 -0.612 1.00 80.75 72 ARG A C 1
ATOM 536 O O . ARG A 1 72 ? -4.346 -10.171 -1.096 1.00 80.75 72 ARG A O 1
ATOM 543 N N . GLY A 1 73 ? -6.581 -10.338 -1.336 1.00 85.62 73 GLY A N 1
ATOM 544 C CA . GLY A 1 73 ? -6.603 -10.268 -2.798 1.00 85.62 73 GLY A CA 1
ATOM 545 C C . GLY A 1 73 ? -5.919 -9.029 -3.386 1.00 85.62 73 GLY A C 1
ATOM 546 O O . GLY A 1 73 ? -5.421 -9.109 -4.500 1.00 85.62 73 GLY A O 1
ATOM 547 N N . HIS A 1 74 ? -5.821 -7.922 -2.641 1.00 87.19 74 HIS A N 1
ATOM 548 C CA . HIS A 1 74 ? -5.077 -6.737 -3.088 1.00 87.19 74 HIS A CA 1
ATOM 549 C C . HIS A 1 74 ? -3.554 -6.909 -2.956 1.00 87.19 74 HIS A C 1
ATOM 551 O O . HIS A 1 74 ? -2.787 -6.296 -3.691 1.00 87.19 74 HIS A O 1
ATOM 557 N N . LEU A 1 75 ? -3.092 -7.758 -2.031 1.00 86.50 75 LEU A N 1
ATOM 558 C CA . LEU A 1 75 ? -1.668 -8.043 -1.824 1.00 86.50 75 LEU A CA 1
ATOM 559 C C . LEU A 1 75 ? -1.123 -9.130 -2.749 1.00 86.50 75 LEU A C 1
ATOM 561 O O . LEU A 1 75 ? 0.083 -9.138 -2.990 1.00 86.50 75 LEU A O 1
ATOM 565 N N . ASP A 1 76 ? -1.964 -10.049 -3.226 1.00 88.38 76 ASP A N 1
ATOM 566 C CA . ASP A 1 76 ? -1.530 -11.164 -4.077 1.00 88.38 76 ASP A CA 1
ATOM 567 C C . ASP A 1 76 ? -0.782 -10.687 -5.345 1.00 88.38 76 ASP A C 1
ATOM 569 O O . ASP A 1 76 ? 0.327 -11.174 -5.571 1.00 88.38 76 ASP A O 1
ATOM 573 N N . PRO A 1 77 ? -1.259 -9.673 -6.103 1.00 87.31 77 PRO A N 1
ATOM 574 C CA . PRO A 1 77 ? -0.519 -9.134 -7.250 1.00 87.31 77 PRO A CA 1
ATOM 575 C C . PRO A 1 77 ? 0.836 -8.523 -6.867 1.00 87.31 77 PRO A C 1
ATOM 577 O O . PRO A 1 77 ? 1.827 -8.668 -7.577 1.00 87.31 77 PRO A O 1
ATOM 580 N N . VAL A 1 78 ? 0.911 -7.863 -5.707 1.00 87.50 78 VAL A N 1
ATOM 581 C CA . VAL A 1 78 ? 2.161 -7.267 -5.208 1.00 87.50 78 VAL A CA 1
ATOM 582 C C . VAL A 1 78 ? 3.168 -8.356 -4.825 1.00 87.50 78 VAL A C 1
ATOM 584 O O . VAL A 1 78 ? 4.369 -8.209 -5.059 1.00 87.50 78 VAL A O 1
ATOM 587 N N . ALA A 1 79 ? 2.686 -9.450 -4.233 1.00 86.88 79 ALA A N 1
ATOM 588 C CA . ALA A 1 79 ? 3.501 -10.605 -3.879 1.00 86.88 79 ALA A CA 1
ATOM 589 C C . ALA A 1 79 ? 4.026 -11.330 -5.126 1.00 86.88 79 ALA A C 1
ATOM 591 O O . ALA A 1 79 ? 5.189 -11.734 -5.143 1.00 86.88 79 ALA A O 1
ATOM 592 N N . GLU A 1 80 ? 3.194 -11.460 -6.163 1.00 87.69 80 GLU A N 1
ATOM 593 C CA . GLU A 1 80 ? 3.570 -12.047 -7.451 1.00 87.69 80 GLU A CA 1
ATOM 594 C C . GLU A 1 80 ? 4.687 -11.238 -8.120 1.00 87.69 80 GLU A C 1
ATOM 596 O O . GLU A 1 80 ? 5.747 -11.794 -8.403 1.00 87.69 80 GLU A O 1
ATOM 601 N N . LEU A 1 81 ? 4.534 -9.913 -8.226 1.00 84.50 81 LEU A N 1
ATOM 602 C CA . LEU A 1 81 ? 5.574 -9.032 -8.773 1.00 84.50 81 LEU A CA 1
ATOM 603 C C . LEU A 1 81 ? 6.889 -9.101 -7.987 1.00 84.50 81 LEU A C 1
ATOM 605 O O . LEU A 1 81 ? 7.977 -9.071 -8.571 1.00 84.50 81 LEU A O 1
ATOM 609 N N . LEU A 1 82 ? 6.811 -9.181 -6.654 1.00 84.06 82 LEU A N 1
ATOM 610 C CA . LEU A 1 82 ? 7.997 -9.354 -5.818 1.00 84.06 82 LEU A CA 1
ATOM 611 C C . LEU A 1 82 ? 8.669 -10.706 -6.090 1.00 84.06 82 LEU A C 1
ATOM 613 O O . LEU A 1 82 ? 9.894 -10.759 -6.155 1.00 84.06 82 LEU A O 1
ATOM 617 N N . ALA A 1 83 ? 7.891 -11.778 -6.265 1.00 84.06 83 ALA A N 1
ATOM 618 C CA . ALA A 1 83 ? 8.410 -13.104 -6.577 1.00 84.06 83 ALA A CA 1
ATOM 619 C C . ALA A 1 83 ? 9.068 -13.138 -7.963 1.00 84.06 83 ALA A C 1
ATOM 621 O O . ALA A 1 83 ? 10.207 -13.581 -8.064 1.00 84.06 83 ALA A O 1
ATOM 622 N N . GLU A 1 84 ? 8.424 -12.595 -9.000 1.00 80.81 84 GLU A N 1
ATOM 623 C CA . GLU A 1 84 ? 8.978 -12.516 -10.361 1.00 80.81 84 GLU A CA 1
ATOM 624 C C . GLU A 1 84 ? 10.309 -11.753 -10.404 1.00 80.81 84 GLU A C 1
ATOM 626 O O . GLU A 1 84 ? 11.238 -12.138 -11.115 1.00 80.81 84 GLU A O 1
ATOM 631 N N . ARG A 1 85 ? 10.435 -10.693 -9.599 1.00 72.38 85 ARG A N 1
ATOM 632 C CA . ARG A 1 85 ? 11.667 -9.892 -9.487 1.00 72.38 85 ARG A CA 1
ATOM 633 C C . ARG A 1 85 ? 12.691 -10.487 -8.523 1.00 72.38 85 ARG A C 1
ATOM 635 O O . ARG A 1 85 ? 13.881 -10.206 -8.643 1.00 72.38 85 ARG A O 1
ATOM 642 N N . GLY A 1 86 ? 12.226 -11.307 -7.585 1.00 57.75 86 GLY A N 1
ATOM 643 C CA . GLY A 1 86 ? 13.015 -12.102 -6.650 1.00 57.75 86 GLY A CA 1
ATOM 644 C C . GLY A 1 86 ? 13.612 -13.368 -7.269 1.00 57.75 86 GLY A C 1
ATOM 645 O O . GLY A 1 86 ? 14.504 -13.960 -6.663 1.00 57.75 86 GLY A O 1
ATOM 646 N N . VAL A 1 87 ? 13.227 -13.744 -8.498 1.00 48.03 87 VAL A N 1
ATOM 647 C CA . VAL A 1 87 ? 13.947 -14.736 -9.324 1.00 48.03 87 VAL A CA 1
ATOM 648 C C . VAL A 1 87 ? 15.219 -14.097 -9.916 1.00 48.03 87 VAL A C 1
ATOM 650 O O . VAL A 1 87 ? 15.431 -13.974 -11.117 1.00 48.03 87 VAL A O 1
ATOM 653 N N . SER A 1 88 ? 16.105 -13.652 -9.032 1.00 47.84 88 SER A N 1
ATOM 654 C CA . SER A 1 88 ? 17.547 -13.546 -9.274 1.00 47.84 88 SER A CA 1
ATOM 655 C C . SER A 1 88 ? 18.238 -14.277 -8.133 1.00 47.84 88 SER A C 1
ATOM 657 O O . SER A 1 88 ? 18.935 -13.709 -7.301 1.00 47.84 88 SER A O 1
ATOM 659 N N . GLY A 1 89 ? 17.938 -15.567 -8.076 1.00 47.34 89 GLY A N 1
ATOM 660 C CA . GLY A 1 89 ? 18.432 -16.520 -7.100 1.00 47.34 89 GLY A CA 1
ATOM 661 C C . GLY A 1 89 ? 18.215 -17.928 -7.630 1.00 47.34 89 GLY A C 1
ATOM 662 O O . GLY A 1 89 ? 17.739 -18.783 -6.902 1.00 47.34 89 GLY A O 1
ATOM 663 N N . GLU A 1 90 ? 18.493 -18.161 -8.916 1.00 45.53 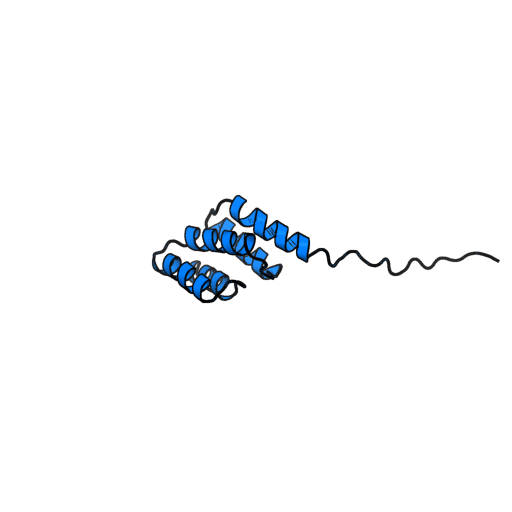90 GLU A N 1
ATOM 664 C CA . GLU A 1 90 ? 18.974 -19.490 -9.268 1.00 45.53 90 GLU A CA 1
ATOM 665 C C . GLU A 1 90 ? 20.455 -19.473 -8.912 1.00 45.53 90 GLU A C 1
ATOM 667 O O . GLU A 1 90 ? 21.287 -18.870 -9.598 1.00 45.53 90 GLU A O 1
ATOM 672 N N . ASP A 1 91 ? 20.724 -20.023 -7.732 1.00 51.56 91 ASP A N 1
ATOM 673 C CA . ASP A 1 91 ? 22.027 -20.440 -7.263 1.00 51.56 91 ASP A CA 1
ATOM 674 C C . ASP A 1 91 ? 22.797 -21.076 -8.423 1.00 51.56 91 ASP A C 1
ATOM 676 O O . ASP A 1 91 ? 22.562 -22.219 -8.815 1.00 51.56 91 ASP A O 1
ATOM 680 N N . GLY A 1 92 ? 23.730 -20.314 -8.994 1.00 49.19 92 GLY A N 1
ATOM 681 C CA . GLY A 1 92 ? 24.788 -20.879 -9.807 1.00 49.19 92 GLY A CA 1
ATOM 682 C C . GLY A 1 92 ? 25.588 -21.810 -8.912 1.00 49.19 92 GLY A C 1
ATOM 683 O O . GLY A 1 92 ? 26.467 -21.338 -8.187 1.00 49.19 92 GLY A O 1
ATOM 684 N N . ASP A 1 93 ? 25.220 -23.094 -8.955 1.00 51.94 93 ASP A N 1
ATOM 685 C CA . ASP A 1 93 ? 25.895 -24.263 -8.397 1.00 51.94 93 ASP A CA 1
ATOM 686 C C . ASP A 1 93 ? 27.409 -24.034 -8.384 1.00 51.94 93 ASP A C 1
ATOM 688 O O . ASP A 1 93 ? 28.129 -24.208 -9.367 1.00 51.94 93 ASP A O 1
ATOM 692 N N . SER A 1 94 ? 27.878 -23.519 -7.253 1.00 54.94 94 SER A N 1
ATOM 693 C CA . SER A 1 94 ? 29.279 -23.269 -6.991 1.00 54.94 94 SER A CA 1
ATOM 694 C C . SER A 1 94 ? 29.740 -24.354 -6.037 1.00 54.94 94 SER A C 1
ATOM 696 O O . SER A 1 94 ? 29.721 -24.181 -4.823 1.00 54.94 94 SER A O 1
ATOM 698 N N . GLY A 1 95 ? 30.200 -25.463 -6.615 1.00 51.41 95 GLY A N 1
ATOM 699 C CA . GLY A 1 95 ? 31.260 -26.270 -6.020 1.00 51.41 95 GLY A CA 1
ATOM 700 C C . GLY A 1 95 ? 30.846 -27.607 -5.411 1.00 51.41 95 GLY A C 1
ATOM 701 O O . GLY A 1 95 ? 30.672 -27.727 -4.203 1.00 51.41 95 GLY A O 1
ATOM 702 N N . GLY A 1 96 ? 30.907 -28.655 -6.231 1.00 44.25 96 GLY A N 1
ATOM 703 C CA . GLY A 1 96 ? 31.186 -30.021 -5.793 1.00 44.25 96 GLY A CA 1
ATOM 704 C C . GLY A 1 96 ? 32.528 -30.493 -6.349 1.00 44.25 96 GLY A C 1
ATOM 705 O O . GLY A 1 96 ? 32.579 -31.152 -7.382 1.00 44.25 96 GLY A O 1
ATOM 706 N N . GLY A 1 97 ? 33.635 -30.144 -5.689 1.00 53.28 97 GLY A N 1
ATOM 707 C CA . GLY A 1 97 ? 34.922 -30.796 -5.935 1.00 53.28 97 GLY A CA 1
ATOM 708 C C . GLY A 1 97 ? 34.869 -32.260 -5.485 1.00 53.28 97 GLY A C 1
ATOM 709 O O . GLY A 1 97 ? 34.420 -32.541 -4.377 1.00 53.28 97 GLY A O 1
ATOM 710 N N . GLY A 1 98 ? 35.341 -33.189 -6.322 1.00 50.28 98 GLY A N 1
ATOM 711 C CA . GLY A 1 98 ? 35.342 -34.616 -5.987 1.00 50.28 98 GLY A CA 1
ATOM 712 C C . GLY A 1 98 ? 35.955 -35.523 -7.056 1.00 50.28 98 GLY A C 1
ATOM 713 O O . GLY A 1 98 ? 35.236 -36.142 -7.822 1.00 50.28 98 GLY A O 1
ATOM 714 N N . THR A 1 99 ? 37.291 -35.563 -7.079 1.00 65.81 99 THR A N 1
ATOM 715 C CA . THR A 1 99 ? 38.192 -36.711 -7.348 1.00 65.81 99 THR A CA 1
ATOM 716 C C . THR A 1 99 ? 37.785 -37.831 -8.329 1.00 65.81 99 THR A C 1
ATOM 718 O O . THR A 1 99 ? 36.860 -38.587 -8.045 1.00 65.81 99 THR A O 1
ATOM 721 N N . GLY A 1 100 ? 38.645 -38.115 -9.321 1.00 57.00 100 GLY A N 1
ATOM 722 C CA . GLY A 1 100 ? 38.883 -39.498 -9.778 1.00 57.00 100 GLY A CA 1
ATOM 723 C C . GLY A 1 100 ? 39.270 -39.694 -11.251 1.00 57.00 100 GLY A C 1
ATOM 724 O O . GLY A 1 100 ? 38.479 -39.375 -12.128 1.00 57.00 100 GLY A O 1
ATOM 725 N N . GLY A 1 101 ? 40.430 -40.330 -11.481 1.00 59.88 101 GLY A N 1
ATOM 726 C CA . GLY A 1 101 ? 40.865 -40.944 -12.752 1.00 59.88 101 GLY A CA 1
ATOM 727 C C . GLY A 1 101 ? 41.800 -40.048 -13.572 1.00 59.88 101 GLY A C 1
ATOM 728 O O . GLY A 1 101 ? 41.457 -38.902 -13.825 1.00 59.88 101 GLY A O 1
ATOM 729 N N . GLU A 1 102 ? 43.001 -40.447 -13.991 1.00 54.19 102 GLU A N 1
ATOM 730 C CA . GLU A 1 102 ? 43.667 -41.758 -14.110 1.00 54.19 102 GLU A CA 1
ATOM 731 C C . GLU A 1 102 ? 45.187 -41.588 -13.927 1.00 54.19 102 GLU A C 1
ATOM 733 O O . GLU A 1 102 ? 45.698 -40.479 -14.213 1.00 54.19 102 GLU A O 1
#

pLDDT: mean 83.03, std 16.07, range [44.16, 97.31]

Secondary structure (DSSP, 8-state):
-PPPHHHHHHHHHHHSSS-HHHHHHHHHHHHHT-HHHHHHHHHHHHHHS-----HHHHHHHHHHHHHTT--GGGTHHHHHHHHHHH----------------

Foldseek 3Di:
DPDDLLVLLLVLLVPFQDDPVLSVVLVVCSVVVNSLVSLLSSLQRLLVDLGDDDPVSLVSSVVSCVVSVRDCVSSPSNVVSNVVVVVPDPPPPPDDDDDDDD

InterPro domains:
  IPR047880 Immunity protein MafI-like [NF033691] (24-68)

Sequence (102 aa):
MPGSLLGRVIDAIQSAPVTEQGKRELLSYVVAGEYALAVELLCDRLGEGDHALSENQFQRLAGLCGELEVPRGHLDPVAELLAERGVSGEDGDSGGGGTGGE